Protein AF-A0A1C5V9F4-F1 (afdb_monomer)

pLDDT: mean 91.61, std 9.27, range [45.72, 97.38]

Foldseek 3Di:
DPPDDPVNLVVLCCVLCVPQNVQFDDWDDDPPQWIWTAGPVRWIWIQRNVVRDIGTDD

Radius of gyration: 10.65 Å; Cα contacts (8 Å, |Δi|>4): 88; chains: 1; bounding box: 23×19×30 Å

Secondary structure (DSSP, 8-state):
-----HHHHHHHHHHH-TTGGGSEEEEEE-SSSEEEEEETTS-EEEEETTTTEEEEE-

Sequence (58 aa):
MSKISWESLYENFKSIYPRLSRSSVYFRPFGYMSIVVYFEDGMRMVYDDLRKQAHITG

Solvent-accessible surface area (backbone atoms only — not comparable to full-atom values): 3467 Å² total; per-residue (Å²): 131,83,81,86,46,72,65,55,51,50,52,50,48,37,68,76,37,58,70,60,48,73,48,44,76,46,72,46,85,42,83,82,66,23,32,37,39,33,33,81,88,71,48,36,29,41,38,34,61,86,76,72,43,76,44,80,54,128

Structure (mmCIF, N/CA/C/O backbone):
data_AF-A0A1C5V9F4-F1
#
_entry.id   AF-A0A1C5V9F4-F1
#
loop_
_atom_site.group_PDB
_atom_site.id
_atom_site.type_symbol
_atom_site.label_atom_id
_atom_site.label_alt_id
_atom_site.label_comp_id
_atom_site.label_asym_id
_atom_site.label_entity_id
_atom_site.label_seq_id
_atom_site.pdbx_PDB_ins_code
_atom_site.Cartn_x
_atom_site.Cartn_y
_atom_site.Cartn_z
_atom_site.occupancy
_atom_site.B_iso_or_equiv
_atom_site.auth_seq_id
_atom_site.auth_comp_id
_atom_site.auth_asym_id
_atom_site.auth_atom_id
_atom_site.pdbx_PDB_model_num
ATOM 1 N N . MET A 1 1 ? -11.211 11.205 18.716 1.00 45.72 1 MET A N 1
ATOM 2 C CA . MET A 1 1 ? -10.842 10.345 17.571 1.00 45.72 1 MET A CA 1
ATOM 3 C C . MET A 1 1 ? -9.614 10.950 16.925 1.00 45.72 1 MET A C 1
ATOM 5 O O . MET A 1 1 ? -9.683 12.100 16.506 1.00 45.72 1 MET A O 1
ATOM 9 N N . SER A 1 2 ? -8.487 10.242 16.913 1.00 65.62 2 SER A N 1
ATOM 10 C CA . SER A 1 2 ? -7.333 10.655 16.113 1.00 65.62 2 SER A CA 1
ATOM 11 C C . SER A 1 2 ? -7.729 10.600 14.637 1.00 65.62 2 SER A C 1
ATOM 13 O O . SER A 1 2 ? -8.336 9.631 14.181 1.00 65.62 2 SER A O 1
ATOM 15 N N . LYS A 1 3 ? -7.456 11.674 13.896 1.00 76.00 3 LYS A N 1
ATOM 16 C CA . LYS A 1 3 ? -7.698 11.722 12.455 1.00 76.00 3 LYS A CA 1
ATOM 17 C C . LYS A 1 3 ? -6.759 10.714 11.795 1.00 76.00 3 LYS A C 1
ATOM 19 O O . LYS A 1 3 ? -5.548 10.905 11.834 1.00 76.00 3 LYS A O 1
ATOM 24 N N . ILE A 1 4 ? -7.311 9.647 11.225 1.00 83.25 4 ILE A N 1
ATOM 25 C CA . ILE A 1 4 ? -6.526 8.684 10.453 1.00 83.25 4 ILE A CA 1
ATOM 26 C C . ILE A 1 4 ? -6.058 9.386 9.176 1.00 83.25 4 ILE A C 1
ATOM 28 O O . ILE A 1 4 ? -6.875 9.908 8.415 1.00 83.25 4 ILE A O 1
ATOM 32 N N . SER A 1 5 ? -4.743 9.441 8.978 1.00 90.88 5 SER A N 1
ATOM 33 C CA . SER A 1 5 ? -4.126 10.019 7.785 1.00 90.88 5 SER A CA 1
ATOM 34 C C . SER A 1 5 ? -3.661 8.922 6.827 1.00 90.88 5 SER A C 1
ATOM 36 O O . SER A 1 5 ? -3.459 7.778 7.235 1.00 90.88 5 SER A O 1
ATOM 38 N N . TRP A 1 6 ? -3.456 9.259 5.555 1.00 93.88 6 TRP A N 1
ATOM 39 C CA . TRP A 1 6 ? -2.935 8.306 4.569 1.00 93.88 6 TRP A CA 1
ATOM 40 C C . TRP A 1 6 ? -1.531 7.813 4.925 1.00 93.88 6 TRP A C 1
ATOM 42 O O . TRP A 1 6 ? -1.204 6.656 4.682 1.00 93.88 6 TRP A O 1
ATOM 52 N N . GLU A 1 7 ? -0.734 8.660 5.573 1.00 93.75 7 GLU A N 1
ATOM 53 C CA . GLU A 1 7 ? 0.567 8.295 6.128 1.00 93.75 7 GLU A CA 1
ATOM 54 C C . GLU A 1 7 ? 0.409 7.232 7.216 1.00 93.75 7 GLU A C 1
ATOM 56 O O . GLU A 1 7 ? 1.172 6.277 7.240 1.00 93.75 7 GLU A O 1
ATOM 61 N N . SER A 1 8 ? -0.626 7.329 8.056 1.00 94.19 8 SER A N 1
ATOM 62 C CA . SER A 1 8 ? -0.905 6.320 9.088 1.00 94.19 8 SER A CA 1
ATOM 63 C C . SER A 1 8 ? -1.234 4.954 8.473 1.00 94.19 8 SER A C 1
ATOM 65 O O . SER A 1 8 ? -0.795 3.923 8.978 1.00 94.19 8 SER A O 1
ATOM 67 N N . LEU A 1 9 ? -1.962 4.934 7.350 1.00 95.12 9 LEU A N 1
ATOM 68 C CA . LEU A 1 9 ? -2.214 3.702 6.593 1.00 95.12 9 LEU A CA 1
ATOM 69 C C . LEU A 1 9 ? -0.924 3.136 6.004 1.00 95.12 9 LEU A C 1
ATOM 71 O O . LEU A 1 9 ? -0.712 1.925 6.025 1.00 95.12 9 LEU A O 1
ATOM 75 N N . TYR A 1 10 ? -0.055 4.009 5.499 1.00 95.81 10 TYR A N 1
ATOM 76 C CA . TYR A 1 10 ? 1.238 3.598 4.976 1.00 95.81 10 TYR A CA 1
ATOM 77 C C .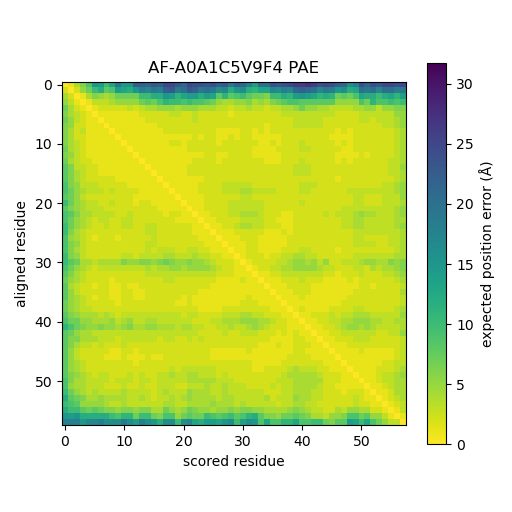 TYR A 1 10 ? 2.158 3.057 6.081 1.00 95.81 10 TYR A C 1
ATOM 79 O O . TYR A 1 10 ? 2.812 2.038 5.873 1.00 95.81 10 TYR A O 1
ATOM 87 N N . GLU A 1 11 ? 2.167 3.648 7.280 1.00 95.56 11 GLU A N 1
ATOM 88 C CA . GLU A 1 11 ? 2.880 3.091 8.440 1.00 95.56 11 GLU A CA 1
ATOM 89 C C . GLU A 1 11 ? 2.354 1.704 8.833 1.00 95.56 11 GLU A C 1
ATOM 91 O O . GLU A 1 11 ? 3.146 0.790 9.073 1.00 95.56 11 GLU A O 1
ATOM 96 N N . ASN A 1 12 ? 1.033 1.502 8.824 1.00 95.31 12 ASN A N 1
ATOM 97 C CA . ASN A 1 12 ? 0.448 0.183 9.080 1.00 95.31 12 ASN A CA 1
ATOM 98 C C . ASN A 1 12 ? 0.880 -0.844 8.025 1.00 95.31 12 ASN A C 1
ATOM 100 O O . ASN A 1 12 ? 1.291 -1.951 8.376 1.00 95.31 12 ASN A O 1
ATOM 104 N N . PHE A 1 13 ? 0.852 -0.467 6.744 1.00 95.88 13 PHE A N 1
ATOM 105 C CA . PHE A 1 13 ? 1.380 -1.298 5.663 1.00 95.88 13 PHE A CA 1
ATOM 106 C C . PHE A 1 13 ? 2.848 -1.680 5.913 1.00 95.88 13 PHE A C 1
ATOM 108 O O . PHE A 1 13 ? 3.189 -2.862 5.837 1.00 95.88 13 PHE A O 1
ATOM 115 N N . LYS A 1 14 ? 3.706 -0.714 6.273 1.00 96.19 14 LYS A N 1
ATOM 116 C CA . LYS A 1 14 ? 5.126 -0.955 6.580 1.00 96.19 14 LYS A CA 1
ATOM 117 C C . LYS A 1 14 ? 5.320 -1.912 7.755 1.00 96.19 14 LYS A C 1
ATOM 119 O O . LYS A 1 14 ? 6.223 -2.745 7.723 1.00 96.19 14 LYS A O 1
ATOM 124 N N . SER A 1 15 ? 4.468 -1.809 8.772 1.00 96.25 15 SER A N 1
ATOM 125 C CA . SER A 1 15 ? 4.501 -2.685 9.944 1.00 96.25 15 SER A CA 1
ATOM 126 C C . SER A 1 15 ? 4.124 -4.132 9.603 1.00 96.25 15 SER A C 1
ATOM 128 O O . SER A 1 15 ? 4.793 -5.059 10.056 1.00 96.25 15 SER A O 1
ATOM 130 N N . ILE A 1 16 ? 3.094 -4.335 8.776 1.00 95.56 16 ILE A N 1
ATOM 131 C CA . ILE A 1 16 ? 2.567 -5.670 8.446 1.00 95.56 16 ILE A CA 1
ATOM 132 C C . ILE A 1 16 ? 3.390 -6.349 7.348 1.00 95.56 16 ILE A C 1
ATOM 134 O O . ILE A 1 16 ? 3.619 -7.559 7.396 1.00 95.56 16 ILE A O 1
ATOM 138 N N . TYR A 1 17 ? 3.875 -5.577 6.375 1.00 95.12 17 TYR A N 1
ATOM 139 C CA . TYR A 1 17 ? 4.594 -6.079 5.207 1.00 95.12 17 TYR A CA 1
ATOM 140 C C . TYR A 1 17 ? 6.002 -5.467 5.080 1.00 95.12 17 TYR A C 1
ATOM 142 O O . TYR A 1 17 ? 6.326 -4.873 4.048 1.00 95.12 17 TYR A O 1
ATOM 150 N N . PRO A 1 18 ? 6.902 -5.673 6.063 1.00 95.12 18 PRO A N 1
ATOM 151 C CA . PRO A 1 18 ? 8.205 -5.003 6.119 1.00 95.12 18 PRO A CA 1
ATOM 152 C C . PRO A 1 18 ? 9.155 -5.375 4.972 1.00 95.12 18 PRO A C 1
ATOM 154 O O . PRO A 1 18 ? 10.144 -4.685 4.735 1.00 95.12 18 PRO A O 1
ATOM 157 N N . ARG A 1 19 ? 8.907 -6.496 4.278 1.00 93.12 19 ARG A N 1
ATOM 158 C CA . ARG A 1 19 ? 9.661 -6.877 3.073 1.00 93.12 19 ARG A CA 1
ATOM 159 C C . ARG A 1 19 ? 9.185 -6.090 1.857 1.00 93.12 19 ARG A C 1
ATOM 161 O O . ARG A 1 19 ? 10.009 -5.496 1.176 1.00 93.12 19 ARG A O 1
ATOM 168 N N . LEU A 1 20 ? 7.871 -6.041 1.632 1.00 92.88 20 LEU A N 1
ATOM 169 C CA . LEU A 1 20 ? 7.284 -5.302 0.511 1.00 92.88 20 LEU A CA 1
ATOM 170 C C . LEU A 1 20 ? 7.541 -3.802 0.649 1.00 92.88 20 LEU A C 1
ATOM 172 O O . LEU A 1 20 ? 7.880 -3.148 -0.328 1.00 92.88 20 LEU A O 1
ATOM 176 N N . SER A 1 21 ? 7.474 -3.260 1.865 1.00 93.69 21 SER A N 1
ATOM 177 C CA . SER A 1 21 ? 7.738 -1.839 2.089 1.00 93.69 21 SER A CA 1
ATOM 178 C C . SER A 1 21 ? 9.159 -1.390 1.766 1.00 93.69 21 SER A C 1
ATOM 180 O O . SER A 1 21 ? 9.394 -0.204 1.572 1.00 93.69 21 SER A O 1
ATOM 182 N N . ARG A 1 22 ? 10.138 -2.302 1.762 1.00 94.38 22 ARG A N 1
ATOM 183 C CA . ARG A 1 22 ? 11.510 -1.952 1.362 1.00 94.38 22 ARG A CA 1
ATOM 184 C C . ARG A 1 22 ? 11.621 -1.738 -0.140 1.00 94.38 22 ARG A C 1
ATOM 186 O O . ARG A 1 22 ? 12.454 -0.954 -0.560 1.00 94.38 22 ARG A O 1
ATOM 193 N N . SER A 1 23 ? 10.781 -2.423 -0.909 1.00 94.19 23 SER A N 1
ATOM 194 C CA . SER A 1 23 ? 10.727 -2.326 -2.368 1.00 94.19 23 SER A CA 1
ATOM 195 C C . SER A 1 23 ? 9.679 -1.322 -2.853 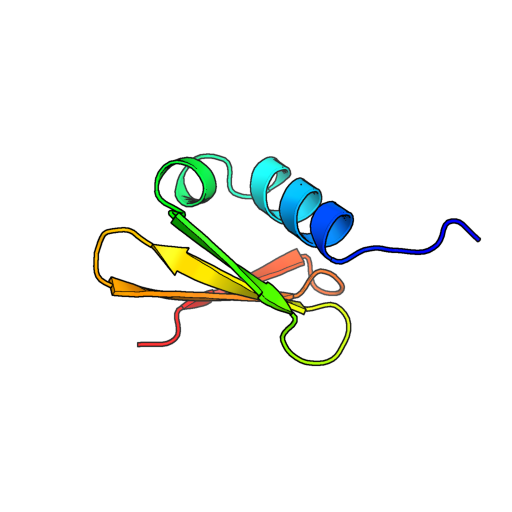1.00 94.19 23 SER A C 1
ATOM 197 O O . SER A 1 23 ? 9.514 -1.149 -4.059 1.00 94.19 23 SER A O 1
ATOM 199 N N . SER A 1 24 ? 8.918 -0.694 -1.947 1.00 95.31 24 SER A N 1
ATOM 200 C CA . SER A 1 24 ? 7.917 0.303 -2.321 1.00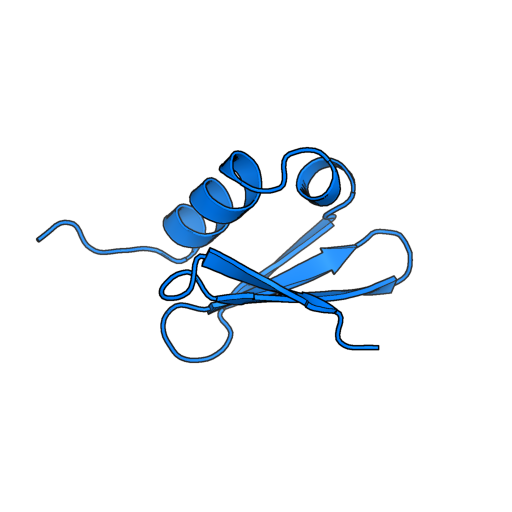 95.31 24 SER A CA 1
ATOM 201 C C . SER A 1 24 ? 8.563 1.660 -2.558 1.00 95.31 24 SER A C 1
ATOM 203 O O . SER A 1 24 ? 9.227 2.195 -1.671 1.00 95.31 24 SER A O 1
ATOM 205 N N . VAL A 1 25 ? 8.300 2.243 -3.721 1.00 96.25 25 VAL A N 1
ATOM 206 C CA . VAL A 1 25 ? 8.867 3.534 -4.142 1.00 96.25 25 VAL A CA 1
ATOM 207 C C . VAL A 1 25 ? 7.912 4.696 -3.922 1.00 96.25 25 VAL A C 1
ATOM 209 O O . VAL A 1 25 ? 8.334 5.835 -3.742 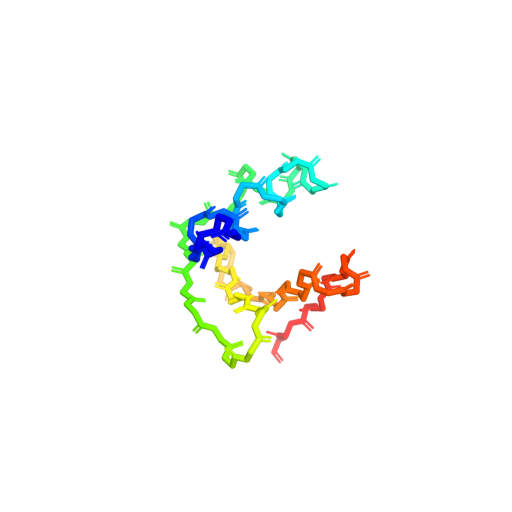1.00 96.25 25 VAL A O 1
ATOM 212 N N . TYR A 1 26 ? 6.609 4.423 -3.950 1.00 95.88 26 TYR A N 1
ATOM 213 C CA . TYR A 1 26 ? 5.585 5.450 -3.847 1.00 95.88 26 TYR A CA 1
ATOM 214 C C . TYR A 1 26 ? 4.283 4.856 -3.318 1.00 95.88 26 TYR A C 1
ATOM 216 O O . TYR A 1 26 ? 3.994 3.675 -3.518 1.00 95.88 26 TYR A O 1
ATOM 224 N N . PHE A 1 27 ? 3.464 5.687 -2.681 1.00 96.38 27 PHE A N 1
ATOM 225 C CA . PHE A 1 27 ? 2.094 5.334 -2.343 1.00 96.38 27 PHE A CA 1
ATOM 226 C C . PHE A 1 27 ? 1.161 6.501 -2.645 1.00 96.38 27 PHE A C 1
ATOM 228 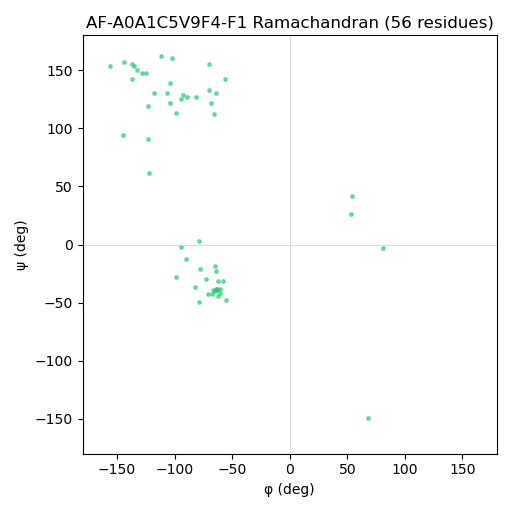O O . PHE A 1 27 ? 1.570 7.662 -2.656 1.00 96.38 27 PHE A O 1
ATOM 235 N N . ARG A 1 28 ? -0.116 6.19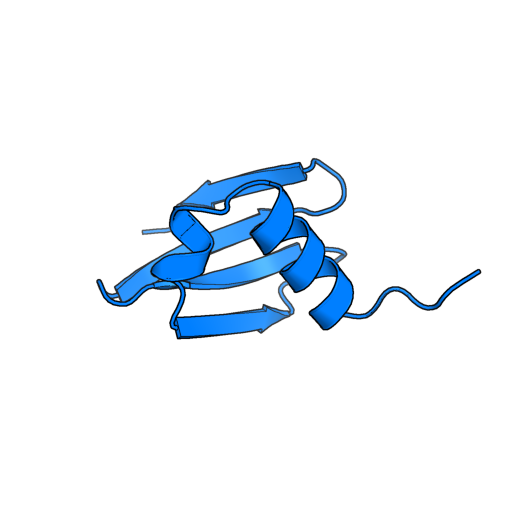5 -2.868 1.00 96.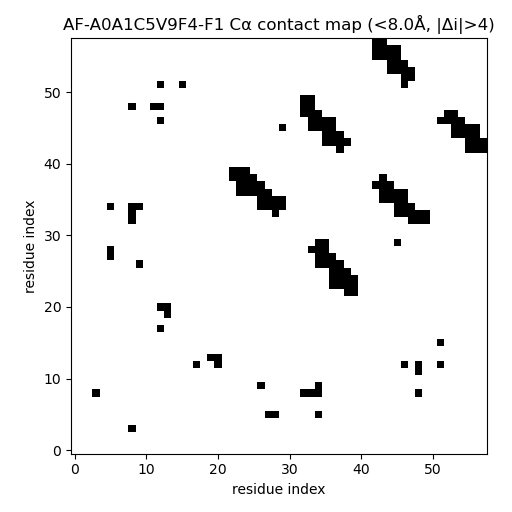12 28 ARG A N 1
ATOM 236 C CA . ARG A 1 28 ? -1.159 7.218 -2.960 1.00 96.12 28 ARG A CA 1
ATOM 237 C C . ARG A 1 28 ? -2.481 6.736 -2.362 1.00 96.12 28 ARG A C 1
ATOM 239 O O . ARG A 1 28 ? -2.721 5.526 -2.343 1.00 96.12 28 ARG A O 1
ATOM 246 N N . PRO A 1 29 ? -3.367 7.656 -1.948 1.00 96.00 29 PRO A N 1
ATOM 247 C CA . PRO A 1 29 ? -4.717 7.311 -1.516 1.00 96.00 29 PRO A CA 1
ATOM 248 C C . PRO A 1 29 ? -5.483 6.532 -2.588 1.00 96.00 29 PRO A C 1
ATOM 250 O O . PRO A 1 29 ? -5.378 6.830 -3.784 1.00 96.00 29 PRO A O 1
ATOM 253 N N . PHE A 1 30 ? -6.279 5.554 -2.163 1.00 94.19 30 PHE A N 1
ATOM 254 C CA . PHE A 1 30 ? -7.106 4.760 -3.062 1.00 94.19 30 PHE A CA 1
ATOM 255 C C . PHE A 1 30 ? -8.435 4.390 -2.403 1.00 94.19 30 PHE A C 1
ATOM 257 O O . PHE A 1 30 ? -8.538 3.400 -1.694 1.00 94.19 30 PHE A O 1
A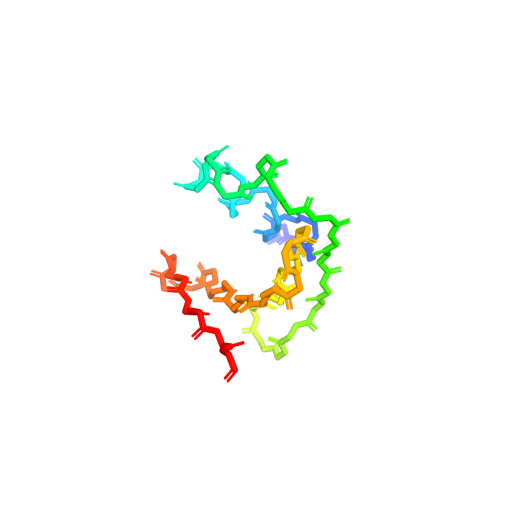TOM 264 N N . GLY A 1 31 ? -9.478 5.184 -2.645 1.00 90.88 31 GLY A N 1
ATOM 265 C CA . GLY A 1 31 ? -10.797 4.933 -2.061 1.00 90.88 31 GLY A CA 1
ATOM 266 C C . GLY A 1 31 ? -10.824 5.133 -0.543 1.00 90.88 31 GLY A C 1
ATOM 267 O O . GLY A 1 31 ? -10.119 5.985 -0.006 1.00 90.88 31 GLY A O 1
ATOM 268 N N . TYR A 1 32 ? -11.682 4.382 0.148 1.00 91.75 32 TYR A N 1
ATOM 269 C CA . TYR A 1 32 ? -11.833 4.480 1.599 1.00 91.75 32 TYR A CA 1
ATOM 270 C C . TYR A 1 32 ? -10.864 3.539 2.314 1.00 91.75 32 TYR A C 1
ATOM 272 O O . TYR A 1 32 ? -10.837 2.343 2.033 1.00 91.75 32 TYR A O 1
ATOM 280 N N . MET A 1 33 ? -10.090 4.088 3.255 1.00 94.00 33 MET A N 1
ATOM 281 C CA . MET A 1 33 ? -9.186 3.332 4.131 1.00 94.00 33 MET A CA 1
ATOM 282 C C . MET A 1 33 ? -8.200 2.407 3.392 1.00 94.00 33 MET A C 1
ATOM 284 O O . MET A 1 33 ? -7.735 1.417 3.951 1.00 94.00 33 MET A O 1
ATOM 288 N N . SER A 1 34 ? -7.863 2.731 2.143 1.00 95.94 34 SER A N 1
ATOM 289 C CA . SER A 1 34 ? -6.924 1.949 1.343 1.00 95.94 34 SER A CA 1
ATOM 290 C C . SER A 1 34 ? -5.923 2.851 0.622 1.00 95.94 34 SER A C 1
ATOM 292 O O . SER A 1 34 ? -6.193 4.023 0.337 1.00 95.94 34 SER A O 1
ATOM 294 N N . ILE A 1 35 ? -4.746 2.301 0.334 1.00 97.06 35 ILE A N 1
ATOM 295 C CA . ILE A 1 35 ? -3.684 2.958 -0.437 1.00 97.06 35 ILE A CA 1
ATOM 296 C C . ILE A 1 35 ? -3.232 2.047 -1.577 1.00 97.06 35 ILE A C 1
ATOM 298 O O . ILE A 1 35 ? -3.227 0.825 -1.442 1.00 97.06 35 ILE A O 1
ATOM 302 N N . VAL A 1 36 ? -2.822 2.642 -2.694 1.00 97.38 36 VAL A N 1
ATOM 303 C CA . VAL A 1 36 ? -2.052 1.931 -3.722 1.00 97.38 36 VAL A CA 1
ATOM 304 C C . VAL A 1 36 ? -0.579 2.155 -3.431 1.00 97.38 36 VAL A C 1
ATOM 306 O O . VAL A 1 36 ? -0.153 3.301 -3.292 1.00 97.38 36 VAL A O 1
ATOM 309 N N . VAL A 1 37 ? 0.178 1.069 -3.372 1.00 97.06 37 VAL A N 1
ATOM 310 C CA . VAL A 1 37 ? 1.630 1.032 -3.219 1.00 97.06 37 VAL A CA 1
ATOM 311 C C . VAL A 1 37 ? 2.240 0.627 -4.557 1.00 97.06 37 VAL A C 1
ATOM 313 O O . VAL A 1 37 ? 1.799 -0.346 -5.168 1.00 97.06 37 VAL A O 1
ATOM 316 N N . TYR A 1 38 ? 3.229 1.387 -5.011 1.00 96.81 38 TYR A N 1
ATOM 317 C CA . TYR A 1 38 ? 3.991 1.136 -6.232 1.00 96.81 38 TYR A CA 1
ATOM 318 C C . TYR A 1 38 ? 5.361 0.585 -5.859 1.00 96.81 38 TYR A C 1
ATOM 320 O O . TYR A 1 38 ? 5.985 1.084 -4.916 1.00 96.81 38 TYR A O 1
ATOM 328 N N . PHE A 1 39 ? 5.831 -0.405 -6.610 1.00 95.56 39 PHE A N 1
ATOM 329 C CA . PHE A 1 39 ? 7.123 -1.052 -6.400 1.00 95.56 39 PHE A CA 1
ATOM 330 C C . PHE A 1 39 ? 8.103 -0.744 -7.535 1.00 95.56 39 PHE A C 1
ATOM 332 O O . PHE A 1 39 ? 7.711 -0.292 -8.611 1.00 95.56 39 PHE A O 1
ATOM 339 N N . GLU A 1 40 ? 9.389 -0.974 -7.273 1.00 92.75 40 GLU A N 1
ATOM 340 C CA . GLU A 1 40 ? 10.488 -0.728 -8.222 1.00 92.75 40 GLU A CA 1
ATOM 341 C C . GLU A 1 40 ? 10.342 -1.497 -9.543 1.00 92.75 40 GLU A C 1
ATOM 343 O O . GLU A 1 40 ? 10.747 -1.006 -10.593 1.00 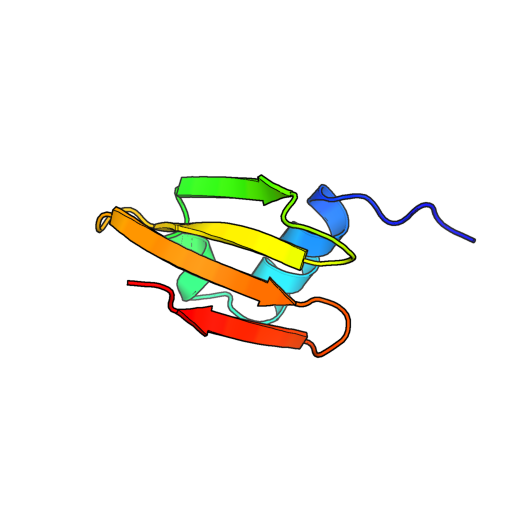92.75 40 GLU A O 1
ATOM 348 N N . ASP A 1 41 ? 9.732 -2.681 -9.503 1.00 90.44 41 ASP A N 1
ATOM 349 C CA . ASP A 1 41 ? 9.500 -3.550 -10.663 1.00 90.44 41 ASP A CA 1
ATOM 350 C C . ASP A 1 41 ? 8.304 -3.117 -11.533 1.00 90.44 41 ASP A C 1
ATOM 352 O O . ASP A 1 41 ? 7.960 -3.787 -12.508 1.00 90.44 41 ASP A O 1
ATOM 356 N N . GLY A 1 42 ? 7.662 -1.995 -11.194 1.00 90.00 42 GLY A N 1
ATOM 357 C CA . GLY A 1 42 ? 6.481 -1.482 -11.881 1.00 90.00 42 GLY A CA 1
ATOM 358 C C . GLY A 1 42 ? 5.174 -2.156 -11.461 1.00 90.00 42 GLY A C 1
ATOM 359 O O . GLY A 1 42 ? 4.107 -1.724 -11.909 1.00 90.00 42 GLY A O 1
ATOM 360 N N . MET A 1 43 ? 5.213 -3.163 -10.580 1.00 93.38 43 MET A N 1
ATOM 361 C CA . MET A 1 43 ? 4.001 -3.717 -9.990 1.00 93.38 43 MET A CA 1
ATOM 362 C C . MET A 1 43 ? 3.370 -2.716 -9.024 1.00 93.38 43 MET A C 1
ATOM 364 O O . MET A 1 43 ? 4.016 -1.849 -8.426 1.00 93.38 43 MET A O 1
ATOM 368 N N . ARG A 1 44 ? 2.061 -2.868 -8.838 1.00 95.19 44 ARG A N 1
ATOM 369 C CA . ARG A 1 44 ? 1.296 -2.104 -7.857 1.00 95.19 44 ARG A CA 1
ATOM 370 C C . ARG A 1 44 ? 0.406 -3.025 -7.043 1.00 95.19 44 ARG A C 1
ATOM 372 O O . ARG A 1 44 ? -0.087 -4.047 -7.520 1.00 95.19 44 ARG A O 1
ATOM 379 N N . MET A 1 45 ? 0.152 -2.623 -5.814 1.00 95.88 45 MET A N 1
ATOM 380 C CA . MET A 1 45 ? -0.667 -3.368 -4.872 1.00 95.88 45 MET A CA 1
ATOM 381 C C . MET A 1 45 ? -1.596 -2.415 -4.144 1.00 95.88 45 MET A C 1
ATOM 383 O O . MET A 1 45 ? -1.203 -1.307 -3.789 1.00 95.88 45 MET A O 1
ATOM 387 N N . VAL A 1 46 ? -2.819 -2.857 -3.893 1.00 96.69 46 VAL A N 1
ATOM 388 C CA . VAL A 1 46 ? -3.754 -2.156 -3.018 1.00 96.69 46 VAL A CA 1
ATOM 389 C C . VAL A 1 46 ? -3.631 -2.744 -1.620 1.00 96.69 46 VAL A C 1
ATOM 391 O O . VAL A 1 46 ? -3.766 -3.953 -1.444 1.00 96.69 46 VAL A O 1
ATOM 394 N N . TYR A 1 47 ? -3.380 -1.892 -0.633 1.00 96.75 47 TYR A N 1
ATOM 395 C CA . TYR A 1 47 ? -3.450 -2.241 0.780 1.00 96.75 47 TYR A CA 1
ATOM 396 C C . TYR A 1 47 ? -4.735 -1.666 1.383 1.00 96.75 47 TYR A C 1
ATOM 398 O O . TYR A 1 47 ? -4.942 -0.452 1.336 1.00 96.75 47 TYR A O 1
ATOM 406 N N . ASP A 1 48 ? -5.573 -2.541 1.937 1.00 95.50 48 ASP A N 1
ATOM 407 C CA . ASP A 1 48 ? -6.806 -2.227 2.662 1.00 95.50 48 ASP A CA 1
ATOM 408 C C . ASP A 1 48 ? -6.522 -2.277 4.168 1.00 95.50 48 ASP A C 1
ATOM 410 O O . ASP A 1 48 ? -6.234 -3.339 4.732 1.00 95.50 48 ASP A O 1
ATOM 414 N N . ASP A 1 49 ? -6.597 -1.121 4.831 1.00 93.19 49 ASP A N 1
ATOM 415 C CA . ASP A 1 49 ? -6.282 -1.004 6.253 1.00 93.19 49 ASP A CA 1
ATOM 416 C C . ASP A 1 49 ? -7.405 -1.516 7.166 1.00 93.19 49 ASP A C 1
ATOM 418 O O . ASP A 1 49 ? -7.132 -1.874 8.311 1.00 93.19 49 ASP A O 1
ATOM 422 N N . LEU A 1 50 ? -8.650 -1.607 6.682 1.00 92.62 50 LEU A N 1
ATOM 423 C CA . LEU A 1 50 ? -9.754 -2.194 7.451 1.00 92.62 50 LEU A CA 1
ATOM 424 C C . LEU A 1 50 ? -9.582 -3.705 7.566 1.00 92.62 50 LEU A C 1
ATOM 426 O O . LEU A 1 50 ? -9.793 -4.278 8.634 1.00 92.62 50 LEU A O 1
ATOM 430 N N . ARG A 1 51 ? -9.197 -4.346 6.461 1.00 93.56 51 ARG A N 1
ATOM 431 C CA . ARG A 1 51 ? -8.996 -5.798 6.392 1.00 93.56 51 ARG A CA 1
ATOM 432 C C . ARG A 1 51 ? -7.575 -6.222 6.730 1.00 93.56 51 ARG A C 1
ATOM 434 O O . ARG A 1 51 ? -7.351 -7.411 6.937 1.00 93.56 51 ARG A O 1
ATOM 441 N N . LYS A 1 52 ? -6.634 -5.272 6.784 1.00 92.25 52 LYS A N 1
ATOM 442 C CA . LYS A 1 52 ? -5.192 -5.527 6.928 1.00 92.25 52 LYS A CA 1
ATOM 443 C C . LYS A 1 52 ? -4.689 -6.484 5.842 1.00 92.25 52 LYS A C 1
ATOM 445 O O . LYS A 1 52 ? -3.930 -7.410 6.114 1.00 92.25 52 LYS A O 1
ATOM 450 N N . GLN A 1 53 ? -5.162 -6.273 4.614 1.00 93.62 53 GLN A N 1
ATOM 451 C CA . GLN A 1 53 ? -4.917 -7.153 3.472 1.00 93.62 53 GLN A CA 1
ATOM 452 C C . GLN A 1 53 ? -4.302 -6.394 2.304 1.00 93.62 53 GLN A C 1
ATOM 454 O O . GLN A 1 53 ? -4.579 -5.220 2.073 1.00 93.62 53 GLN A O 1
ATOM 459 N N . ALA A 1 54 ? -3.468 -7.109 1.561 1.00 91.69 54 ALA A N 1
ATOM 460 C CA . ALA A 1 54 ? -2.770 -6.631 0.385 1.00 91.69 54 ALA A CA 1
ATOM 461 C C . ALA A 1 54 ? -3.196 -7.445 -0.842 1.00 91.69 54 ALA A C 1
ATOM 463 O O . ALA A 1 54 ? -3.154 -8.676 -0.818 1.00 91.69 54 ALA A O 1
ATOM 464 N N . HIS A 1 55 ? -3.562 -6.758 -1.922 1.00 92.00 55 HIS A N 1
ATOM 465 C CA . HIS A 1 55 ? -3.933 -7.366 -3.197 1.00 92.00 55 HIS A CA 1
ATOM 466 C C . HIS A 1 55 ? -3.037 -6.826 -4.310 1.00 92.00 55 HIS A C 1
ATOM 468 O O . HIS A 1 55 ? -3.019 -5.621 -4.565 1.00 92.00 55 HIS A O 1
ATOM 474 N N . ILE A 1 56 ? -2.285 -7.711 -4.969 1.00 88.88 56 ILE A N 1
ATOM 475 C CA . ILE A 1 56 ? -1.485 -7.346 -6.142 1.00 88.88 56 ILE A CA 1
ATOM 476 C C . ILE A 1 56 ? -2.439 -7.056 -7.300 1.00 88.88 56 ILE A C 1
ATOM 478 O O . ILE A 1 56 ? -3.360 -7.824 -7.573 1.00 88.88 56 ILE A O 1
ATOM 482 N N . THR A 1 57 ? -2.203 -5.942 -7.979 1.00 75.25 57 THR A N 1
ATOM 483 C CA . THR A 1 57 ? -2.971 -5.494 -9.142 1.00 75.25 57 THR A CA 1
ATOM 484 C C . THR A 1 57 ? -2.001 -5.323 -10.303 1.00 75.25 57 THR A C 1
ATOM 486 O O . THR A 1 57 ? -1.403 -4.257 -10.446 1.00 75.25 57 THR A O 1
ATOM 489 N N . GLY A 1 58 ? -1.823 -6.392 -11.082 1.00 59.78 58 GLY A N 1
ATOM 490 C CA . GLY A 1 58 ? -1.120 -6.380 -12.370 1.00 59.78 58 GLY A CA 1
ATOM 491 C C . GLY A 1 58 ? -2.022 -5.850 -13.469 1.00 59.78 58 GLY A C 1
ATOM 492 O O . GLY A 1 58 ? -3.162 -6.355 -13.558 1.00 59.78 58 GLY A O 1
#

Mean predicted aligned error: 3.46 Å

Nearest PDB structures (foldseek):
  8ajo-assembly1_B  TM=8.955E-01  e=7.361E-01  Homo sapiens
  8y6p-assembly1_Q  TM=8.773E-01  e=9.623E-01  Drosophila melanogaster
  5yje-assembly1_B  TM=6.130E-01  e=6.439E-01  Homo sapiens
  9c61-assembly1_A  TM=6.663E-01  e=3.004E+00  Homo sapiens
  3or2-assembly1_B  TM=5.180E-01  e=2.457E+00  Megalodesulfovibrio gigas